Protein AF-A0AAN5IFR2-F1 (afdb_monomer_lite)

Radius of gyration: 20.08 Å; chains: 1; bounding box: 43×40×40 Å

InterPro domains:
  IPR001747 Vitellogenin, N-terminal [PF01347] (17-101)
  IPR015816 Vitellinogen, beta-sheet N-terminal [G3DSA:2.30.230.10] (1-101)
  IPR015819 Lipid transport protein, beta-sheet shell [SSF56968] (14-101)
  IPR050733 Vitellogenin/Apolipophorin [PTHR23345] (7-101)

Sequence (101 aa):
KEMEQPKDLKPFELFDELELNEDQLRQLRLPLRFRYENGLVSEIEFDREDAEWSKNIKRVYLNMLQVDLSRKNVVSEPHRLYTENDAAYSVPEMTLEGDCE

pLDDT: mean 74.73, std 20.73, range [37.47, 97.06]

Secondary structure (DSSP, 8-state):
---PPP-----GGGGSPPPPPHHHHHHHHS-EEEEEETTEEEEEEE-TT--HHHHHHHHHHHHHT---GGGTT----S-----TTS---------TT----

Organism: NCBI:txid1317129

Foldseek 3Di:
DDDDDPDPDDDPVVVDDDDDDPVRVVLLPFDWDWDADQQATHDIGGDPPHDPVSVVVVVVVNVVSRDNNVPVPDDDDPDDDDDPDPPDDDDFDDDPVDTDD

Structure (mmCIF, N/CA/C/O backbone):
data_AF-A0AAN5IFR2-F1
#
_entry.id   AF-A0AAN5IFR2-F1
#
loop_
_atom_site.group_PDB
_atom_site.id
_atom_site.type_symbol
_atom_site.label_atom_id
_atom_site.label_alt_id
_atom_site.label_comp_id
_atom_site.label_asym_id
_atom_site.label_entity_id
_atom_site.label_seq_id
_atom_site.pdbx_PDB_ins_code
_atom_site.Cartn_x
_atom_site.Cartn_y
_atom_site.Cartn_z
_atom_site.occupancy
_atom_site.B_iso_or_equiv
_atom_site.auth_seq_id
_atom_site.auth_comp_id
_atom_site.auth_asym_id
_atom_site.auth_atom_id
_atom_site.pdbx_PDB_model_num
ATOM 1 N N . LYS A 1 1 ? 28.005 30.466 6.281 1.00 45.16 1 LYS A N 1
ATOM 2 C CA . LYS A 1 1 ? 27.980 29.525 7.424 1.00 45.16 1 LYS A CA 1
ATOM 3 C C . LYS A 1 1 ? 26.521 29.142 7.594 1.00 45.16 1 LYS A C 1
ATOM 5 O O . LYS A 1 1 ? 25.787 29.883 8.234 1.00 45.16 1 LYS A O 1
ATOM 10 N N . GLU A 1 2 ? 26.075 28.133 6.853 1.00 50.97 2 GLU A N 1
ATOM 11 C CA . GLU A 1 2 ? 24.684 27.678 6.913 1.00 50.97 2 GLU A CA 1
ATOM 12 C C . GLU A 1 2 ? 24.435 27.092 8.301 1.00 50.97 2 GLU A C 1
ATOM 14 O O . GLU A 1 2 ? 25.263 26.355 8.837 1.00 50.97 2 GLU A O 1
ATOM 19 N N . MET A 1 3 ? 23.356 27.541 8.931 1.00 47.84 3 MET A N 1
ATOM 20 C CA . MET A 1 3 ? 22.935 27.053 10.234 1.00 47.84 3 MET A CA 1
ATOM 21 C C . MET A 1 3 ? 22.261 25.705 9.990 1.00 47.84 3 MET A C 1
ATOM 23 O O . MET A 1 3 ? 21.176 25.667 9.414 1.00 47.84 3 MET A O 1
ATOM 27 N N . GLU A 1 4 ? 22.928 24.611 10.364 1.00 62.44 4 GLU A N 1
ATOM 28 C CA . GLU A 1 4 ? 22.320 23.279 10.380 1.00 62.44 4 GLU A CA 1
ATOM 29 C C . GLU A 1 4 ? 21.021 23.359 11.187 1.00 62.44 4 GLU A C 1
ATOM 31 O O . GLU A 1 4 ? 21.032 23.729 12.365 1.00 62.44 4 GLU A O 1
ATOM 36 N N . GLN A 1 5 ? 19.893 23.082 10.529 1.00 67.88 5 GLN A N 1
ATOM 37 C CA . GLN A 1 5 ? 18.590 23.078 11.183 1.00 67.88 5 GLN A CA 1
ATOM 38 C C . GLN A 1 5 ? 18.631 22.108 12.375 1.00 67.88 5 GLN A C 1
ATOM 40 O O . GLN A 1 5 ? 19.211 21.022 12.255 1.00 67.88 5 GLN A O 1
ATOM 45 N N . PRO A 1 6 ? 18.051 22.476 13.531 1.00 69.38 6 PRO A N 1
ATOM 46 C CA . PRO A 1 6 ? 18.034 21.593 14.686 1.00 69.38 6 PRO A CA 1
ATOM 47 C C . PRO A 1 6 ? 17.347 20.283 14.296 1.00 69.38 6 PRO A C 1
ATOM 49 O O . PRO A 1 6 ? 16.219 20.286 13.808 1.00 69.38 6 PRO A O 1
ATOM 52 N N . LYS A 1 7 ? 18.053 19.161 14.482 1.00 71.44 7 LYS A N 1
ATOM 53 C CA . LYS A 1 7 ? 17.488 17.826 14.271 1.00 71.44 7 LYS A CA 1
ATOM 54 C C . LYS A 1 7 ? 16.286 17.691 15.198 1.00 71.44 7 LYS A C 1
ATOM 56 O O . LYS A 1 7 ? 16.453 17.737 16.414 1.00 71.44 7 LYS A O 1
ATOM 61 N N . ASP A 1 8 ? 15.101 17.563 14.615 1.00 77.12 8 ASP A N 1
ATOM 62 C CA . ASP A 1 8 ? 13.855 17.398 15.354 1.00 77.12 8 ASP A CA 1
ATOM 63 C C . ASP A 1 8 ? 13.891 16.028 16.052 1.00 77.12 8 ASP A C 1
ATOM 65 O O . ASP A 1 8 ? 13.684 14.982 15.431 1.00 77.12 8 ASP A O 1
ATOM 69 N N . LEU A 1 9 ? 14.291 16.026 17.327 1.00 79.88 9 LEU A N 1
ATOM 70 C CA . LEU A 1 9 ? 14.449 14.815 18.125 1.00 79.88 9 LEU A CA 1
ATOM 71 C C . LEU A 1 9 ? 13.059 14.261 18.432 1.00 79.88 9 LEU A C 1
ATOM 73 O O . LEU A 1 9 ? 12.338 14.782 19.283 1.00 79.88 9 LEU A O 1
ATOM 77 N N . LYS A 1 10 ? 12.680 13.203 17.716 1.00 82.50 10 LYS A N 1
ATOM 78 C CA . LYS A 1 10 ? 11.448 12.470 17.995 1.00 82.50 10 LYS A CA 1
ATOM 79 C C . LYS A 1 10 ? 11.571 11.703 19.321 1.00 82.50 10 LYS A C 1
ATOM 81 O O . LYS A 1 10 ? 12.677 11.282 19.670 1.00 82.50 10 LYS A O 1
ATOM 86 N N . PRO A 1 11 ? 10.459 11.515 20.052 1.00 85.25 11 PRO A N 1
ATOM 87 C CA . PRO A 1 11 ? 10.434 10.667 21.237 1.00 85.25 11 PRO A CA 1
ATOM 88 C C . PRO A 1 11 ? 10.969 9.262 20.947 1.00 85.25 11 PRO A C 1
ATOM 90 O O . PRO A 1 11 ? 10.748 8.728 19.860 1.00 85.25 11 PRO A O 1
ATOM 93 N N . PHE A 1 12 ? 11.657 8.663 21.921 1.00 79.50 12 PHE A N 1
ATOM 94 C CA . PHE A 1 12 ? 12.209 7.313 21.776 1.00 79.50 12 PHE A CA 1
ATOM 95 C C . PHE A 1 12 ? 11.121 6.253 21.559 1.00 79.50 12 PHE A C 1
ATOM 97 O O . PHE A 1 12 ? 11.373 5.2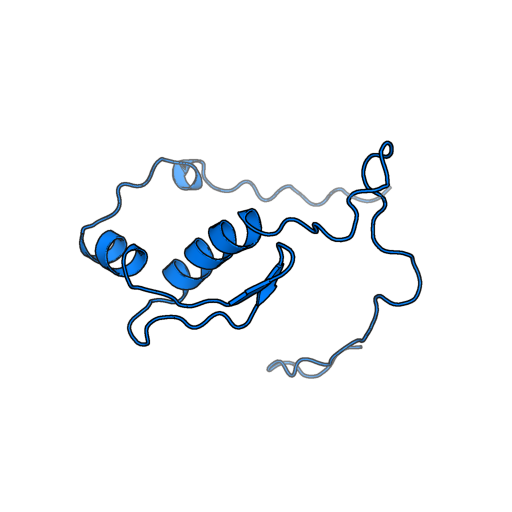94 20.838 1.00 79.50 12 PHE A O 1
ATOM 104 N N . GLU A 1 13 ? 9.907 6.467 22.081 1.00 79.12 13 GLU A N 1
ATOM 105 C CA . GLU A 1 13 ? 8.801 5.500 21.981 1.00 79.12 13 GLU A CA 1
ATOM 106 C C . GLU A 1 13 ? 8.356 5.230 20.531 1.00 79.12 13 GLU A C 1
ATOM 108 O O . GLU A 1 13 ? 7.742 4.210 20.239 1.00 79.12 13 GLU A O 1
ATOM 113 N N . LEU A 1 14 ? 8.688 6.121 19.588 1.00 74.62 14 LEU A N 1
ATOM 114 C CA . LEU A 1 14 ? 8.430 5.911 18.156 1.00 74.62 14 LEU A CA 1
ATOM 115 C C . LEU A 1 14 ? 9.243 4.762 17.546 1.00 74.62 14 LEU A C 1
ATOM 117 O O . LEU A 1 14 ? 8.918 4.318 16.445 1.00 74.62 14 LEU A O 1
ATOM 121 N N . PHE A 1 15 ? 10.300 4.318 18.224 1.00 79.44 15 PHE A N 1
ATOM 122 C CA . PHE A 1 15 ? 11.173 3.236 17.775 1.00 79.44 15 PHE A CA 1
ATOM 123 C C . PHE A 1 15 ? 10.941 1.930 18.537 1.00 79.44 15 PHE A C 1
ATOM 125 O O . PHE A 1 15 ? 11.632 0.948 18.263 1.00 79.44 15 PHE A O 1
ATOM 132 N N . ASP A 1 16 ? 9.994 1.915 19.475 1.00 84.19 16 ASP A N 1
ATOM 133 C CA . ASP A 1 16 ? 9.654 0.710 20.218 1.00 84.19 16 ASP A CA 1
ATOM 134 C C . ASP A 1 16 ? 8.951 -0.307 19.307 1.00 84.19 16 ASP A C 1
ATOM 136 O O . ASP A 1 16 ? 8.217 0.040 18.374 1.00 84.19 16 ASP A O 1
ATOM 140 N N . GLU A 1 17 ? 9.181 -1.592 19.578 1.00 80.56 17 GLU A N 1
ATOM 141 C CA . GLU A 1 17 ? 8.486 -2.671 18.883 1.00 80.56 17 GLU A CA 1
ATOM 142 C C . GLU A 1 17 ? 6.993 -2.625 19.223 1.00 80.56 17 GLU A C 1
ATOM 144 O O . GLU A 1 17 ? 6.594 -2.707 20.386 1.00 80.56 17 GLU A O 1
ATOM 149 N N . LEU A 1 18 ? 6.158 -2.492 18.192 1.00 82.75 18 LEU A N 1
ATOM 150 C CA . LEU A 1 18 ? 4.712 -2.435 18.349 1.00 82.75 18 LEU A CA 1
ATOM 151 C C . LEU A 1 18 ? 4.102 -3.818 18.105 1.00 82.75 18 LEU A C 1
ATOM 153 O O . LEU A 1 18 ? 4.253 -4.389 17.022 1.00 82.75 18 LEU A O 1
ATOM 157 N N . GLU A 1 19 ? 3.365 -4.341 19.084 1.00 87.31 19 GLU A N 1
ATOM 158 C CA . GLU A 1 19 ? 2.550 -5.537 18.874 1.00 87.31 19 GLU A CA 1
ATOM 159 C C . GLU A 1 19 ? 1.310 -5.188 18.043 1.00 87.31 19 GLU A C 1
ATOM 161 O O . GLU A 1 19 ? 0.524 -4.304 18.392 1.00 87.31 19 GLU A O 1
ATOM 166 N N . LEU A 1 20 ? 1.132 -5.888 16.921 1.00 88.75 20 LEU A N 1
ATOM 167 C CA . LEU A 1 20 ? -0.027 -5.702 16.053 1.00 88.75 20 LEU A CA 1
ATOM 168 C C . LEU A 1 20 ? -1.246 -6.421 16.627 1.00 88.75 20 LEU A C 1
ATOM 170 O O . LEU A 1 20 ? -1.185 -7.606 16.958 1.00 88.75 20 LEU A O 1
ATOM 174 N N . ASN A 1 21 ? -2.382 -5.730 16.661 1.00 93.00 21 ASN A N 1
ATOM 175 C CA . ASN A 1 21 ? -3.654 -6.356 17.003 1.00 93.00 21 ASN A CA 1
ATOM 176 C C . ASN A 1 21 ? -4.191 -7.229 15.845 1.00 93.00 21 ASN A C 1
ATOM 178 O O . ASN A 1 21 ? -3.699 -7.187 14.712 1.00 93.00 21 ASN A O 1
ATOM 182 N N . GLU A 1 22 ? -5.217 -8.041 16.121 1.00 94.88 22 GLU A N 1
ATOM 183 C CA . GLU A 1 22 ? -5.767 -8.975 15.125 1.00 94.88 22 GLU A CA 1
ATOM 184 C C . GLU A 1 22 ? -6.338 -8.269 13.886 1.00 94.88 22 GLU A C 1
ATOM 186 O O . GLU A 1 22 ? -6.165 -8.756 12.767 1.00 94.88 22 GLU A O 1
ATOM 191 N N . ASP A 1 23 ? -6.957 -7.099 14.057 1.00 93.19 23 ASP A N 1
ATOM 192 C CA . ASP A 1 23 ? -7.514 -6.319 12.949 1.00 93.19 23 ASP A CA 1
ATOM 193 C C . ASP A 1 23 ? -6.416 -5.752 12.037 1.00 93.19 23 ASP A C 1
ATOM 195 O O . ASP A 1 23 ? -6.522 -5.818 10.811 1.00 93.19 23 ASP A O 1
ATOM 199 N N . GLN A 1 24 ? -5.319 -5.254 12.612 1.00 93.69 24 GLN A N 1
ATOM 200 C CA . GLN A 1 24 ? -4.139 -4.794 11.877 1.00 93.69 24 GLN A CA 1
ATOM 201 C C . GLN A 1 24 ? -3.487 -5.945 11.108 1.00 93.69 24 GLN A C 1
ATOM 203 O O . GLN A 1 24 ? -3.142 -5.797 9.934 1.00 93.69 24 GLN A O 1
ATOM 208 N N . LEU A 1 25 ? -3.370 -7.118 11.735 1.00 94.69 25 LEU A N 1
ATOM 209 C CA . LEU A 1 25 ? -2.884 -8.324 11.067 1.00 94.69 25 LEU A CA 1
ATOM 210 C C . LEU A 1 25 ? -3.805 -8.746 9.921 1.00 94.69 25 LEU A C 1
ATOM 212 O O . LEU A 1 25 ? -3.322 -9.131 8.855 1.00 94.69 25 LEU A O 1
ATOM 216 N N . ARG A 1 26 ? -5.126 -8.658 10.105 1.00 95.56 26 ARG A N 1
ATOM 217 C CA . ARG A 1 26 ? -6.103 -8.949 9.053 1.00 95.56 26 ARG A CA 1
ATOM 218 C C . ARG A 1 26 ? -5.929 -8.012 7.857 1.00 95.56 26 ARG A C 1
ATOM 220 O O . ARG A 1 26 ? -5.912 -8.500 6.731 1.00 95.56 26 ARG A O 1
ATOM 227 N N . GLN A 1 27 ? -5.742 -6.714 8.093 1.00 95.06 27 GLN A N 1
ATOM 228 C CA . GLN A 1 27 ? -5.496 -5.714 7.045 1.00 95.06 27 GLN A CA 1
ATOM 229 C C . GLN A 1 27 ? -4.236 -6.038 6.229 1.00 95.06 27 GLN A C 1
ATOM 231 O O . GLN A 1 27 ? -4.283 -6.137 4.999 1.00 95.06 27 GLN A O 1
ATOM 236 N N . LEU A 1 28 ? -3.124 -6.342 6.906 1.00 94.94 28 LEU A N 1
ATOM 237 C CA . LEU A 1 28 ? -1.874 -6.727 6.242 1.00 94.94 28 LEU A CA 1
ATOM 238 C C . LEU A 1 28 ? -1.985 -8.037 5.448 1.00 94.94 28 LEU A C 1
ATOM 240 O O . LEU A 1 28 ? -1.267 -8.218 4.466 1.00 94.94 28 LEU A O 1
ATOM 244 N N . ARG A 1 29 ? -2.900 -8.934 5.834 1.00 95.44 29 ARG A N 1
ATOM 245 C CA . ARG A 1 29 ? -3.170 -10.203 5.139 1.00 95.44 29 ARG A CA 1
ATOM 246 C C . ARG A 1 29 ? -4.117 -10.076 3.948 1.00 95.44 29 ARG A C 1
ATOM 248 O O . ARG A 1 29 ? -4.247 -11.047 3.204 1.00 95.44 29 ARG A O 1
ATOM 255 N N . LEU A 1 30 ? -4.780 -8.931 3.762 1.00 97.06 30 LEU A N 1
ATOM 256 C CA . LEU A 1 30 ? -5.659 -8.734 2.609 1.00 97.06 30 LEU A CA 1
ATOM 257 C C . LEU A 1 30 ? -4.877 -8.909 1.301 1.00 97.06 30 LEU A C 1
ATOM 259 O O . LEU A 1 30 ? -3.743 -8.417 1.198 1.00 97.06 30 LEU A O 1
ATOM 263 N N . PRO A 1 31 ? -5.467 -9.596 0.310 1.00 96.44 31 PRO A N 1
ATOM 264 C CA . PRO A 1 31 ? -4.790 -9.889 -0.936 1.00 96.44 31 PRO A CA 1
ATOM 265 C C . PRO A 1 31 ? -4.535 -8.612 -1.737 1.00 96.44 31 PRO A C 1
ATOM 267 O O . PRO A 1 31 ? -5.230 -7.604 -1.618 1.00 96.44 31 PRO A O 1
ATOM 270 N N . LEU A 1 32 ? -3.528 -8.684 -2.595 1.00 96.06 32 LEU A N 1
ATOM 271 C CA . LEU A 1 32 ? -3.224 -7.663 -3.585 1.00 96.06 32 LEU A CA 1
ATOM 272 C C . LEU A 1 32 ? -2.788 -8.353 -4.875 1.00 96.06 32 LEU A C 1
ATOM 274 O O . LEU A 1 32 ? -2.320 -9.496 -4.854 1.00 96.06 32 LEU A O 1
ATOM 278 N N . ARG A 1 33 ? -2.919 -7.653 -5.997 1.00 96.88 33 ARG A N 1
ATOM 279 C CA . ARG A 1 33 ? -2.482 -8.114 -7.314 1.00 96.88 33 ARG A CA 1
ATOM 280 C C . ARG A 1 33 ? -1.517 -7.095 -7.897 1.00 96.88 33 ARG A C 1
ATOM 282 O O . ARG A 1 33 ? -1.719 -5.900 -7.751 1.00 96.88 33 ARG A O 1
ATOM 289 N N . PHE A 1 34 ? -0.463 -7.563 -8.545 1.00 96.12 34 PHE A N 1
ATOM 290 C CA . PHE A 1 34 ? 0.462 -6.707 -9.278 1.00 96.12 34 PHE A CA 1
ATOM 291 C C . PHE A 1 34 ? 1.038 -7.474 -10.459 1.00 96.12 34 PHE A C 1
ATOM 293 O O . PHE A 1 34 ? 1.102 -8.707 -10.443 1.00 96.12 34 PHE A O 1
ATOM 300 N N . ARG A 1 35 ? 1.470 -6.741 -11.479 1.00 94.19 35 ARG A N 1
ATOM 301 C CA . ARG A 1 35 ? 2.205 -7.294 -12.611 1.00 94.19 35 ARG A CA 1
ATOM 302 C C . ARG A 1 35 ? 3.700 -7.225 -12.324 1.00 94.19 35 ARG A C 1
ATOM 304 O O . ARG A 1 35 ? 4.210 -6.172 -11.944 1.00 94.19 35 ARG A O 1
ATOM 311 N N . TYR A 1 36 ? 4.396 -8.342 -12.517 1.00 93.88 36 TYR A N 1
ATOM 312 C CA . TYR A 1 36 ? 5.844 -8.436 -12.338 1.00 93.88 36 TYR A CA 1
ATOM 313 C C . TYR A 1 36 ? 6.510 -8.892 -13.632 1.00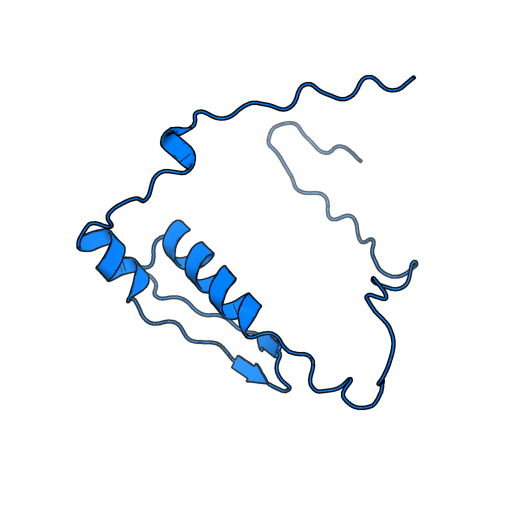 93.88 36 TYR A C 1
ATOM 315 O O . TYR A 1 36 ? 6.409 -10.057 -14.014 1.00 93.88 36 TYR A O 1
ATOM 323 N N . GLU A 1 37 ? 7.178 -7.968 -14.314 1.00 89.88 37 GLU A N 1
ATOM 324 C CA . GLU A 1 37 ? 7.768 -8.193 -15.634 1.00 89.88 37 GLU A CA 1
ATOM 325 C C . GLU A 1 37 ? 9.179 -7.615 -15.678 1.00 89.88 37 GLU A C 1
ATOM 327 O O . GLU A 1 37 ? 9.415 -6.496 -15.235 1.00 89.88 37 GLU A O 1
ATOM 332 N N . ASN A 1 38 ? 10.141 -8.390 -16.192 1.00 87.06 38 ASN A N 1
ATOM 333 C CA . ASN A 1 38 ? 11.562 -8.008 -16.259 1.00 87.06 38 ASN A CA 1
ATOM 334 C C . ASN A 1 38 ? 12.160 -7.542 -14.918 1.00 87.06 38 ASN A C 1
ATOM 336 O O . ASN A 1 38 ? 13.117 -6.772 -14.881 1.00 87.06 38 ASN A O 1
ATOM 340 N N . GLY A 1 39 ? 11.595 -8.047 -13.820 1.00 85.81 39 GLY A N 1
ATOM 341 C CA . GLY A 1 39 ? 11.985 -7.704 -12.460 1.00 85.81 39 GLY A CA 1
ATOM 342 C C . GLY A 1 39 ? 11.434 -6.363 -11.952 1.00 85.81 39 GLY A C 1
ATOM 343 O O . GLY A 1 39 ? 11.778 -5.932 -10.856 1.00 85.81 39 GLY A O 1
ATOM 344 N N . LEU A 1 40 ? 10.535 -5.722 -12.702 1.00 89.44 40 LEU A N 1
ATOM 345 C CA . LEU A 1 40 ? 9.841 -4.502 -12.303 1.00 89.44 40 LEU A CA 1
ATOM 346 C C . LEU A 1 40 ? 8.402 -4.804 -11.878 1.00 89.44 40 LEU A C 1
ATOM 348 O O . LEU A 1 40 ? 7.698 -5.600 -12.502 1.00 89.44 40 LEU A O 1
ATOM 352 N N . VAL A 1 41 ? 7.957 -4.132 -10.816 1.00 90.31 41 VAL A N 1
ATOM 353 C CA . VAL A 1 41 ? 6.570 -4.170 -10.337 1.00 90.31 41 VAL A CA 1
ATOM 354 C C . VAL A 1 41 ? 5.770 -3.060 -11.020 1.00 90.31 41 VAL A C 1
ATOM 356 O O . VAL A 1 41 ? 6.200 -1.911 -11.048 1.00 90.31 41 VAL A O 1
ATOM 359 N N . SER A 1 42 ? 4.589 -3.385 -11.544 1.00 89.94 42 SER A N 1
ATOM 360 C CA . SER A 1 42 ? 3.643 -2.432 -12.140 1.00 89.94 42 SER A CA 1
ATOM 361 C C . SER A 1 42 ? 2.189 -2.833 -11.855 1.00 89.94 42 SER A C 1
ATOM 363 O O . SER A 1 42 ? 1.938 -3.939 -11.382 1.00 89.94 42 SER A O 1
ATOM 365 N N . GLU A 1 43 ? 1.237 -1.931 -12.125 1.00 92.69 43 GLU A N 1
ATOM 366 C CA . GLU A 1 43 ? -0.216 -2.200 -12.054 1.00 92.69 43 GLU A CA 1
ATOM 367 C C . GLU A 1 43 ? -0.661 -2.833 -10.721 1.00 92.69 43 GLU A C 1
ATOM 369 O O . GLU A 1 43 ? -1.253 -3.909 -10.683 1.00 92.69 43 GLU A O 1
ATOM 374 N N . ILE A 1 44 ? -0.328 -2.175 -9.605 1.00 93.88 44 ILE A N 1
ATOM 375 C CA . ILE A 1 44 ? -0.673 -2.667 -8.268 1.00 93.88 44 ILE A CA 1
ATOM 376 C C . ILE A 1 44 ? -2.145 -2.360 -7.963 1.00 93.88 44 ILE A C 1
ATOM 378 O O . ILE A 1 44 ? -2.556 -1.201 -7.916 1.00 93.88 44 ILE A O 1
ATOM 382 N N . GLU A 1 45 ? -2.914 -3.404 -7.682 1.00 96.44 45 GLU A N 1
ATOM 383 C CA . GLU A 1 45 ? -4.302 -3.364 -7.241 1.00 96.44 45 GLU A CA 1
ATOM 384 C C . GLU A 1 45 ? -4.403 -3.916 -5.816 1.00 96.44 45 GLU A C 1
ATOM 386 O O . GLU A 1 45 ? -3.962 -5.030 -5.525 1.00 96.44 45 GLU A O 1
ATOM 391 N N . PHE A 1 46 ? -5.005 -3.137 -4.924 1.00 95.81 46 PHE A N 1
ATOM 392 C CA . PHE A 1 46 ? -5.244 -3.525 -3.535 1.00 95.81 46 PHE A CA 1
ATOM 393 C C . PHE A 1 46 ? -6.695 -3.955 -3.339 1.00 95.81 46 PHE A C 1
ATOM 395 O O . PHE A 1 46 ? -7.577 -3.561 -4.108 1.00 95.81 46 PHE A O 1
ATOM 402 N N . ASP A 1 47 ? -6.949 -4.711 -2.272 1.00 96.38 47 ASP A N 1
ATOM 403 C CA . ASP A 1 47 ? -8.314 -4.944 -1.815 1.00 96.38 47 ASP A CA 1
ATOM 404 C C . ASP A 1 47 ? -9.018 -3.606 -1.501 1.00 96.38 47 ASP A C 1
ATOM 406 O O . ASP A 1 47 ? -8.397 -2.633 -1.056 1.00 96.38 47 ASP A O 1
ATOM 410 N N . ARG A 1 48 ? -10.328 -3.540 -1.757 1.00 94.19 48 ARG A N 1
ATOM 411 C CA . ARG A 1 48 ? -11.137 -2.335 -1.522 1.00 94.19 48 ARG A CA 1
ATOM 412 C C . ARG A 1 48 ? -11.258 -2.011 -0.037 1.00 94.19 48 ARG A C 1
ATOM 414 O O . ARG A 1 48 ? -11.413 -0.844 0.307 1.00 94.19 48 ARG A O 1
ATOM 421 N N . GLU A 1 49 ? -11.194 -3.031 0.813 1.00 94.62 49 GLU A N 1
ATOM 422 C CA . GLU A 1 49 ? -11.284 -2.905 2.270 1.00 94.62 49 GLU A CA 1
ATOM 423 C C . GLU A 1 49 ? -9.924 -2.627 2.931 1.00 94.62 49 GLU A C 1
ATOM 425 O O . GLU A 1 49 ? -9.851 -2.502 4.156 1.00 94.62 49 GLU A O 1
ATOM 430 N N . ASP A 1 50 ? -8.849 -2.538 2.140 1.00 94.19 50 ASP A N 1
ATOM 431 C CA . ASP A 1 50 ? -7.494 -2.338 2.646 1.00 94.19 50 ASP A CA 1
ATOM 432 C C . ASP A 1 50 ? -7.281 -0.887 3.095 1.00 94.19 50 ASP A C 1
ATOM 434 O O . ASP A 1 50 ? -7.536 0.075 2.359 1.00 94.19 50 ASP A O 1
ATOM 438 N N . ALA A 1 51 ? -6.789 -0.725 4.317 1.00 94.62 51 ALA A N 1
ATOM 439 C CA . ALA A 1 51 ? -6.474 0.570 4.888 1.00 94.62 51 ALA A CA 1
ATOM 440 C C . ALA A 1 51 ? -5.208 1.165 4.248 1.00 94.62 51 ALA A C 1
ATOM 442 O O . ALA A 1 51 ? -4.243 0.460 3.957 1.00 94.62 51 ALA A O 1
ATOM 443 N N . GLU A 1 52 ? -5.160 2.490 4.085 1.00 95.12 52 GLU A N 1
ATOM 444 C CA . GLU A 1 52 ? -4.042 3.167 3.403 1.00 95.12 52 GLU A CA 1
ATOM 445 C C . GLU A 1 52 ? -2.670 2.900 4.041 1.00 95.12 52 GLU A C 1
ATOM 447 O O . GLU A 1 52 ? -1.676 2.721 3.336 1.00 95.12 52 GLU A O 1
ATOM 452 N N . TRP A 1 53 ? -2.598 2.798 5.371 1.00 93.31 53 TRP A N 1
ATOM 453 C CA . TRP A 1 53 ? -1.348 2.466 6.061 1.00 93.31 53 TRP A CA 1
ATOM 454 C C . TRP A 1 53 ? -0.848 1.056 5.697 1.00 93.31 53 TRP A C 1
ATOM 456 O O . TRP A 1 53 ? 0.346 0.863 5.477 1.00 93.31 53 TRP A O 1
ATOM 466 N N . SER A 1 54 ? -1.763 0.091 5.559 1.00 95.25 54 SER A N 1
ATOM 467 C CA . SER A 1 54 ? -1.456 -1.287 5.167 1.00 95.25 54 SER A CA 1
ATOM 468 C C . SER A 1 54 ? -1.022 -1.341 3.700 1.00 95.25 54 SER A C 1
ATOM 470 O O . SER A 1 54 ? 0.014 -1.938 3.391 1.00 95.25 54 SER A O 1
ATOM 472 N N . LYS A 1 55 ? -1.710 -0.614 2.805 1.00 96.38 55 LYS A N 1
ATOM 473 C CA . LYS A 1 55 ? -1.285 -0.447 1.401 1.00 96.38 55 LYS A CA 1
ATOM 474 C C . LYS A 1 55 ? 0.133 0.109 1.297 1.00 96.38 55 LYS A C 1
ATOM 476 O O . LYS A 1 55 ? 0.931 -0.395 0.510 1.00 96.38 55 LYS A O 1
ATOM 481 N N . ASN A 1 56 ? 0.476 1.116 2.100 1.00 94.62 56 ASN A N 1
ATOM 482 C CA . ASN A 1 56 ? 1.816 1.707 2.108 1.00 94.62 56 ASN A CA 1
ATOM 483 C C . ASN A 1 56 ? 2.889 0.720 2.572 1.00 94.62 56 ASN A C 1
ATOM 485 O O . ASN A 1 56 ? 3.922 0.604 1.916 1.00 94.62 56 ASN A O 1
ATOM 489 N N . ILE A 1 57 ? 2.630 -0.049 3.631 1.00 94.06 57 ILE A N 1
ATOM 490 C CA . ILE A 1 57 ? 3.547 -1.111 4.067 1.00 94.06 57 ILE A CA 1
ATOM 491 C C . ILE A 1 57 ? 3.730 -2.147 2.952 1.00 94.06 57 ILE A C 1
ATOM 493 O O . ILE A 1 57 ? 4.857 -2.491 2.600 1.00 94.06 57 ILE A O 1
ATOM 497 N N . LYS A 1 58 ? 2.638 -2.595 2.325 1.00 96.06 58 LYS A N 1
ATOM 498 C CA . LYS A 1 58 ? 2.686 -3.528 1.190 1.00 96.06 58 LYS A CA 1
ATOM 499 C C . LYS A 1 58 ? 3.510 -2.965 0.025 1.00 96.06 58 LYS A C 1
ATOM 501 O O . LYS A 1 58 ? 4.314 -3.697 -0.546 1.00 96.06 58 LYS A O 1
ATOM 506 N N . ARG A 1 59 ? 3.398 -1.666 -0.285 1.00 93.81 59 ARG A N 1
ATOM 507 C CA . ARG A 1 59 ? 4.236 -0.994 -1.302 1.00 93.81 59 ARG A CA 1
ATOM 508 C C . ARG A 1 59 ? 5.722 -1.048 -0.965 1.00 93.81 59 ARG A C 1
ATOM 510 O O . ARG A 1 59 ? 6.513 -1.273 -1.872 1.00 93.81 59 ARG A O 1
ATOM 517 N N . VAL A 1 60 ? 6.107 -0.884 0.302 1.00 93.88 60 VAL A N 1
ATOM 518 C CA . VAL A 1 60 ? 7.517 -1.000 0.717 1.00 93.88 60 VAL A CA 1
ATOM 519 C C . VAL A 1 60 ? 8.067 -2.378 0.349 1.00 93.88 60 VAL A C 1
ATOM 521 O O . VAL A 1 60 ? 9.113 -2.465 -0.291 1.00 93.88 60 VAL A O 1
ATOM 524 N N . TYR A 1 61 ? 7.333 -3.448 0.661 1.00 92.50 61 TYR A N 1
ATOM 525 C CA . TYR A 1 61 ? 7.744 -4.805 0.293 1.00 92.50 61 TYR A CA 1
ATOM 526 C C . TYR A 1 61 ? 7.742 -5.039 -1.221 1.00 92.50 61 TYR A C 1
ATOM 528 O O . TYR A 1 61 ? 8.674 -5.645 -1.741 1.00 92.50 61 TYR A O 1
ATOM 536 N N . LEU A 1 62 ? 6.749 -4.526 -1.952 1.00 93.44 62 LEU A N 1
ATOM 537 C CA . LEU A 1 62 ? 6.732 -4.609 -3.416 1.00 93.44 62 LEU A CA 1
ATOM 538 C C . LEU A 1 62 ? 7.917 -3.865 -4.048 1.00 93.44 62 LEU A C 1
ATOM 540 O O . LEU A 1 62 ? 8.507 -4.352 -5.008 1.00 93.44 62 LEU A O 1
ATOM 544 N N . ASN A 1 63 ? 8.320 -2.729 -3.483 1.00 89.31 63 ASN A N 1
ATOM 545 C CA . ASN A 1 63 ? 9.502 -1.997 -3.926 1.00 89.31 63 ASN A CA 1
ATOM 546 C C . ASN A 1 63 ? 10.791 -2.791 -3.689 1.00 89.31 63 ASN A C 1
ATOM 548 O O . ASN A 1 63 ? 11.680 -2.753 -4.532 1.00 89.31 63 ASN A O 1
ATOM 552 N N . MET A 1 64 ? 10.881 -3.568 -2.604 1.00 91.19 64 MET A N 1
ATOM 553 C CA . MET A 1 64 ? 12.024 -4.462 -2.367 1.00 91.19 64 MET A CA 1
ATOM 554 C C . MET A 1 64 ? 12.141 -5.582 -3.413 1.00 91.19 64 MET A C 1
ATOM 556 O O . MET A 1 64 ? 13.228 -6.120 -3.604 1.00 91.19 64 MET A O 1
ATOM 560 N N . LEU A 1 65 ? 11.050 -5.931 -4.105 1.00 88.31 65 LEU A N 1
ATOM 561 C CA . LEU A 1 65 ? 11.071 -6.908 -5.201 1.00 88.31 65 LEU A CA 1
ATOM 562 C C . LEU A 1 65 ? 11.567 -6.317 -6.527 1.00 88.31 65 LEU A C 1
ATOM 564 O O . LEU A 1 65 ? 11.797 -7.074 -7.475 1.00 88.31 65 LEU A O 1
ATOM 568 N N . GLN A 1 66 ? 11.708 -4.991 -6.628 1.00 84.94 66 GLN A N 1
ATOM 569 C CA . GLN A 1 66 ? 12.171 -4.354 -7.855 1.00 84.94 66 GLN A CA 1
ATOM 570 C C . GLN A 1 66 ? 13.656 -4.646 -8.083 1.00 84.94 66 GLN A C 1
ATOM 572 O O . GLN A 1 66 ? 14.527 -4.223 -7.326 1.00 84.94 66 GLN A O 1
ATOM 577 N N . VAL A 1 67 ? 13.941 -5.357 -9.169 1.00 83.81 67 VAL A N 1
ATOM 578 C CA . VAL A 1 67 ? 15.283 -5.693 -9.636 1.00 83.81 67 VAL A CA 1
ATOM 579 C C . VAL A 1 67 ? 15.305 -5.483 -11.144 1.00 83.81 67 VAL A C 1
ATOM 581 O O . VAL A 1 67 ? 14.660 -6.219 -11.877 1.00 83.81 67 VAL A O 1
ATOM 584 N N . ASP A 1 68 ? 16.054 -4.503 -11.644 1.00 74.31 68 ASP A N 1
ATOM 585 C CA . ASP A 1 68 ? 16.153 -4.283 -13.090 1.00 74.31 68 ASP A CA 1
ATOM 586 C C . ASP A 1 68 ? 17.037 -5.363 -13.744 1.00 74.31 68 ASP A C 1
ATOM 588 O O . ASP A 1 68 ? 18.269 -5.277 -13.767 1.00 74.31 68 ASP A O 1
ATOM 592 N N . LEU A 1 69 ? 16.399 -6.409 -14.276 1.00 68.62 69 LEU A N 1
ATOM 593 C CA . LEU A 1 69 ? 17.087 -7.534 -14.915 1.00 68.62 69 LEU A CA 1
ATOM 594 C C . LEU A 1 69 ? 17.590 -7.207 -16.327 1.00 68.62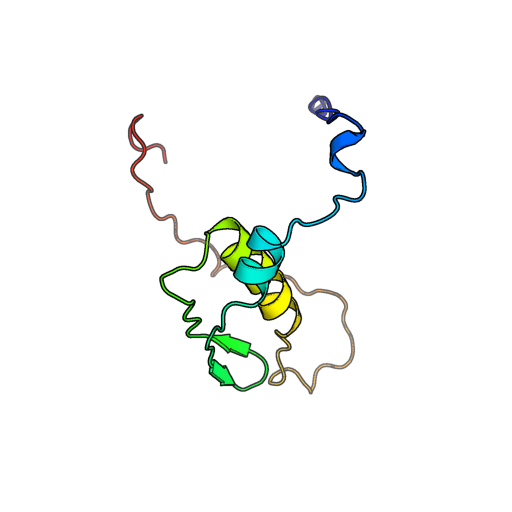 69 LEU A C 1
ATOM 596 O O . LEU A 1 69 ? 18.380 -7.978 -16.878 1.00 68.62 69 LEU A O 1
ATOM 600 N N . SER A 1 70 ? 17.185 -6.074 -16.909 1.00 65.12 70 SER A N 1
ATOM 601 C CA . SER A 1 70 ? 17.635 -5.647 -18.239 1.00 65.12 70 SER A CA 1
ATOM 602 C C . SER A 1 70 ? 19.090 -5.153 -18.239 1.00 65.12 70 SER A C 1
ATOM 604 O O . SER A 1 70 ? 19.767 -5.193 -19.266 1.00 65.12 70 SER A O 1
ATOM 606 N N . ARG A 1 71 ? 19.619 -4.775 -17.067 1.00 58.88 71 ARG A N 1
ATOM 607 C CA . ARG A 1 71 ? 20.974 -4.218 -16.888 1.00 58.88 71 ARG A CA 1
ATOM 608 C C . ARG A 1 71 ? 22.072 -5.255 -16.630 1.00 58.88 71 ARG A C 1
ATOM 610 O O . ARG A 1 71 ? 23.189 -4.886 -16.273 1.00 58.88 71 ARG A O 1
ATOM 617 N N . LYS A 1 72 ? 21.801 -6.551 -16.827 1.00 51.47 72 LYS A N 1
ATOM 618 C CA . LYS A 1 72 ? 22.662 -7.683 -16.413 1.00 51.47 72 LYS A CA 1
ATOM 619 C C . LYS A 1 72 ? 24.084 -7.739 -17.017 1.00 51.47 72 LYS A C 1
ATOM 621 O O . LYS A 1 72 ? 24.830 -8.649 -16.677 1.00 51.47 72 LYS A O 1
ATOM 626 N N . ASN A 1 73 ? 24.480 -6.783 -17.861 1.00 44.44 73 ASN A N 1
ATOM 627 C CA . ASN A 1 73 ? 25.790 -6.733 -18.524 1.00 44.44 73 ASN A CA 1
ATOM 628 C C . ASN A 1 73 ? 26.707 -5.579 -18.083 1.00 44.44 73 ASN A C 1
ATOM 630 O O . ASN A 1 73 ? 27.674 -5.292 -18.783 1.00 44.44 73 ASN A O 1
ATOM 634 N N . VAL A 1 74 ? 26.472 -4.930 -16.940 1.00 45.16 74 VAL A N 1
ATOM 635 C CA . VAL A 1 74 ? 27.451 -3.970 -16.398 1.00 45.16 74 VAL A CA 1
ATOM 636 C C . VAL A 1 74 ? 27.905 -4.433 -15.021 1.00 45.16 74 VAL A C 1
ATOM 638 O O . VAL A 1 74 ? 27.429 -3.987 -13.981 1.00 45.16 74 VAL A O 1
ATOM 641 N N . VAL A 1 75 ? 28.831 -5.392 -15.023 1.00 47.66 75 VAL A N 1
ATOM 642 C CA . VAL A 1 75 ? 29.726 -5.581 -13.880 1.00 47.66 75 VAL A CA 1
ATOM 643 C C . VAL A 1 75 ? 30.510 -4.274 -13.712 1.00 47.66 75 VAL A C 1
ATOM 645 O O . VAL A 1 75 ? 30.966 -3.708 -14.700 1.00 47.66 75 VAL A O 1
ATOM 648 N N . SER A 1 76 ? 30.639 -3.840 -12.456 1.00 44.41 76 SER A N 1
ATOM 649 C CA . SER A 1 76 ? 31.354 -2.659 -11.943 1.00 44.41 76 SER A CA 1
ATOM 650 C C . SER A 1 76 ? 30.730 -1.285 -12.217 1.00 44.41 76 SER A C 1
ATOM 652 O O . SER A 1 76 ? 31.002 -0.678 -13.241 1.00 44.41 76 SER A O 1
ATOM 654 N N . GLU A 1 77 ? 29.958 -0.770 -11.251 1.00 38.38 77 GLU A N 1
ATOM 655 C CA . GLU A 1 77 ? 30.147 0.557 -10.627 1.00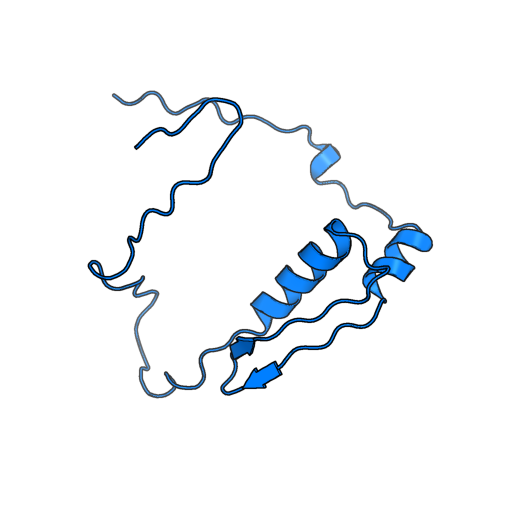 38.38 77 GLU A CA 1
ATOM 656 C C . GLU A 1 77 ? 29.074 0.786 -9.535 1.00 38.38 77 GLU A C 1
ATOM 658 O O . GLU A 1 77 ? 27.905 0.443 -9.739 1.00 38.38 77 GLU A O 1
ATOM 663 N N . PRO A 1 78 ? 29.422 1.336 -8.355 1.00 46.03 78 PRO A N 1
ATOM 664 C CA . PRO A 1 78 ? 28.427 1.702 -7.360 1.00 46.03 78 PRO A CA 1
ATOM 665 C C . PRO A 1 78 ? 27.693 2.959 -7.837 1.00 46.03 78 PRO A C 1
ATOM 667 O O . PRO A 1 78 ? 28.314 3.982 -8.095 1.00 46.03 78 PRO A O 1
ATOM 670 N N . HIS A 1 79 ? 26.365 2.873 -7.930 1.00 46.12 79 HIS A N 1
ATOM 671 C CA . HIS A 1 79 ? 25.453 4.022 -7.942 1.00 46.12 79 HIS A CA 1
ATOM 672 C C . HIS A 1 79 ? 25.801 5.126 -8.956 1.00 46.12 79 HIS A C 1
ATOM 674 O O . HIS A 1 79 ? 26.225 6.220 -8.589 1.00 46.12 79 HIS A O 1
ATOM 680 N N . ARG A 1 80 ? 25.490 4.902 -10.236 1.00 37.47 80 ARG A N 1
ATOM 681 C CA . ARG A 1 80 ? 25.153 6.030 -11.111 1.00 37.47 80 ARG A CA 1
ATOM 682 C C . ARG A 1 80 ? 23.670 6.327 -10.968 1.00 37.47 80 ARG A C 1
ATOM 684 O O . ARG A 1 80 ? 22.821 5.691 -11.591 1.00 37.47 80 ARG A O 1
ATOM 691 N N . LEU A 1 81 ? 23.410 7.268 -10.062 1.00 44.84 81 LEU A N 1
ATOM 692 C CA . LEU A 1 81 ? 22.233 8.119 -10.063 1.00 44.84 81 LEU A CA 1
ATOM 693 C C . LEU A 1 81 ? 21.915 8.569 -11.493 1.00 44.84 81 LEU A C 1
ATOM 695 O O . LEU A 1 81 ? 22.813 8.853 -12.284 1.00 44.84 81 LEU A O 1
ATOM 699 N N . TYR A 1 82 ? 20.616 8.577 -11.771 1.00 43.56 82 TYR A N 1
ATOM 700 C CA . TYR A 1 82 ? 19.918 9.278 -12.839 1.00 43.56 82 TYR A CA 1
ATOM 701 C C . TYR A 1 82 ? 20.774 10.331 -13.549 1.00 43.56 82 TYR A C 1
ATOM 703 O O . TYR A 1 82 ? 21.251 11.283 -12.936 1.00 43.56 82 TYR A O 1
ATOM 711 N N . THR A 1 83 ? 20.954 10.140 -14.853 1.00 39.84 83 THR A N 1
ATOM 712 C CA . THR A 1 83 ? 21.549 11.126 -15.750 1.00 39.84 83 THR A CA 1
ATOM 713 C C . THR A 1 83 ? 20.808 12.451 -15.621 1.00 39.84 83 THR A C 1
ATOM 715 O O . THR A 1 83 ? 19.620 12.550 -15.930 1.00 39.84 83 THR A O 1
ATOM 718 N N . GLU A 1 84 ? 21.548 13.450 -15.150 1.00 46.94 84 GLU A N 1
ATOM 719 C CA . GLU A 1 84 ? 21.246 14.872 -15.228 1.00 46.94 84 GLU A CA 1
ATOM 720 C C . GLU A 1 84 ? 20.801 15.200 -16.662 1.00 46.94 84 GLU A C 1
ATOM 722 O O . GLU A 1 84 ? 21.617 15.106 -17.578 1.00 46.94 84 GLU A O 1
ATOM 727 N N . ASN A 1 85 ? 19.501 15.465 -16.855 1.00 43.53 85 ASN A N 1
ATOM 728 C CA . ASN A 1 85 ? 18.876 16.330 -17.881 1.00 43.53 85 ASN A CA 1
ATOM 729 C C . ASN A 1 85 ? 17.446 15.918 -18.297 1.00 43.53 85 ASN A C 1
ATOM 731 O O . ASN A 1 85 ? 16.782 16.732 -18.925 1.00 43.53 85 ASN A O 1
ATOM 735 N N . ASP A 1 86 ? 16.922 14.757 -17.880 1.00 43.78 86 ASP A N 1
ATOM 736 C CA . ASP A 1 86 ? 15.518 14.360 -18.167 1.00 43.78 86 ASP A CA 1
ATOM 737 C C . ASP A 1 86 ? 14.604 14.325 -16.920 1.00 43.78 86 ASP A C 1
ATOM 739 O O . ASP A 1 86 ? 13.448 13.911 -16.984 1.00 43.78 86 ASP A O 1
ATOM 743 N N . ALA A 1 87 ? 15.104 14.753 -15.757 1.00 49.56 87 ALA A N 1
ATOM 744 C CA . ALA A 1 87 ? 14.468 14.529 -14.454 1.00 49.56 87 ALA A CA 1
ATOM 745 C C . ALA A 1 87 ? 13.807 15.777 -13.837 1.00 49.56 87 ALA A C 1
ATOM 747 O O . ALA A 1 87 ? 13.910 15.988 -12.630 1.00 49.56 87 ALA A O 1
ATOM 748 N N . ALA A 1 88 ? 13.131 16.612 -14.629 1.00 47.97 88 ALA A N 1
ATOM 749 C CA . ALA A 1 88 ? 12.275 17.658 -14.069 1.00 47.97 88 ALA A CA 1
ATOM 750 C C . ALA A 1 88 ? 11.087 17.971 -14.985 1.00 47.97 88 ALA A C 1
ATOM 752 O O . ALA A 1 88 ? 11.209 18.708 -15.960 1.00 47.97 88 ALA A O 1
ATOM 753 N N . TYR A 1 89 ? 9.916 17.453 -14.620 1.00 52.31 89 TYR A N 1
ATOM 754 C CA . TYR A 1 89 ? 8.638 18.050 -14.995 1.00 52.31 89 TYR A CA 1
ATOM 755 C C . TYR A 1 89 ? 7.987 18.539 -13.705 1.00 52.31 89 TYR A C 1
ATOM 757 O O . TYR A 1 89 ? 7.685 17.735 -12.824 1.00 52.31 89 TYR A O 1
ATOM 765 N N . SER A 1 90 ? 7.834 19.858 -13.581 1.00 51.41 90 SER A N 1
ATOM 766 C CA . SER A 1 90 ? 7.079 20.469 -12.489 1.00 51.41 90 SER A CA 1
ATOM 767 C C . SER A 1 90 ? 5.594 20.324 -12.803 1.00 51.41 90 SER A C 1
ATOM 769 O O . SER A 1 90 ? 5.124 20.784 -13.846 1.00 51.41 90 SER A O 1
ATOM 771 N N . VAL A 1 91 ? 4.877 19.618 -11.933 1.00 50.78 91 VAL A N 1
ATOM 772 C CA . VAL A 1 91 ? 3.421 19.5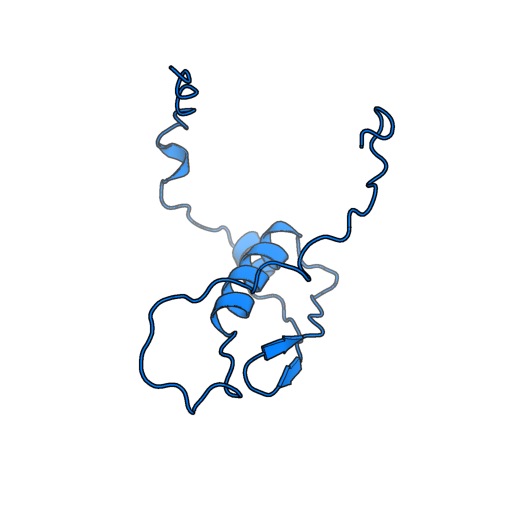00 -11.982 1.00 50.78 91 VAL A CA 1
ATOM 773 C C . VAL A 1 91 ? 2.886 20.385 -10.860 1.00 50.78 91 VAL A C 1
ATOM 775 O O . VAL A 1 91 ? 3.190 20.098 -9.703 1.00 50.78 91 VAL A O 1
ATOM 778 N N . PRO A 1 92 ? 2.123 21.450 -11.159 1.00 48.78 92 PRO A N 1
ATOM 779 C CA . PRO A 1 92 ? 1.532 22.272 -10.114 1.00 48.78 92 PRO A CA 1
ATOM 780 C C . PRO A 1 92 ? 0.453 21.461 -9.385 1.00 48.78 92 PRO A C 1
ATOM 782 O O . PRO A 1 92 ? -0.543 21.042 -9.982 1.00 48.78 92 PRO A O 1
ATOM 785 N N . GLU A 1 93 ? 0.673 21.198 -8.098 1.00 45.56 93 GL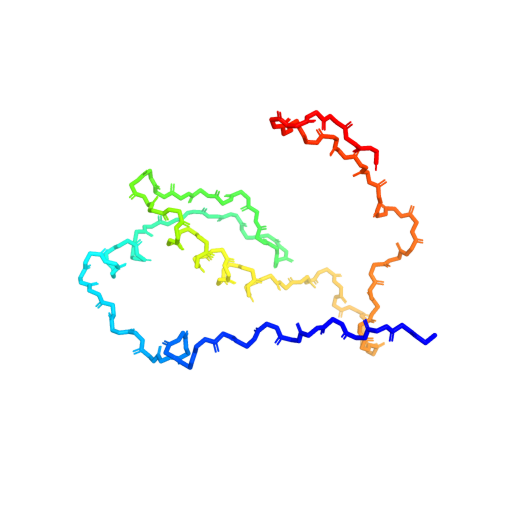U A N 1
ATOM 786 C CA . GLU A 1 93 ? -0.333 20.627 -7.204 1.00 45.56 93 GLU A CA 1
ATOM 787 C C . GLU A 1 93 ? -1.129 21.756 -6.541 1.00 45.56 93 GLU A C 1
ATOM 789 O O . GLU A 1 93 ? -0.594 22.556 -5.775 1.00 45.56 93 GLU A O 1
ATOM 794 N N . MET A 1 94 ? -2.436 21.794 -6.809 1.00 43.00 94 MET A N 1
ATOM 795 C CA . MET A 1 94 ? -3.339 22.796 -6.248 1.00 43.00 94 MET A CA 1
ATOM 796 C C . MET A 1 94 ? -3.567 22.527 -4.754 1.00 43.00 94 MET A C 1
ATOM 798 O O . MET A 1 94 ? -4.319 21.624 -4.377 1.00 43.00 94 MET A O 1
ATOM 802 N N . THR A 1 95 ? -2.938 23.328 -3.896 1.00 51.38 95 THR A N 1
ATOM 803 C CA . THR A 1 95 ? -3.202 23.355 -2.449 1.00 51.38 95 THR A CA 1
ATOM 804 C C . THR A 1 95 ? -4.093 24.547 -2.080 1.00 51.38 95 THR A C 1
ATOM 806 O O . THR A 1 95 ? -4.252 25.494 -2.851 1.00 51.38 95 THR A O 1
ATOM 809 N N . LEU A 1 96 ? -4.712 24.505 -0.893 1.00 47.25 96 LEU A N 1
ATOM 810 C CA . LEU A 1 96 ? -5.654 25.526 -0.394 1.00 47.25 96 LEU A CA 1
ATOM 811 C C . LEU A 1 96 ? -5.053 26.941 -0.249 1.00 47.25 96 LEU A C 1
ATOM 813 O O . LEU A 1 96 ? -5.803 27.881 0.003 1.00 47.25 96 LEU A O 1
ATOM 817 N N . GLU A 1 97 ? -3.741 27.101 -0.422 1.00 57.84 97 GLU A N 1
ATOM 818 C CA . GLU A 1 97 ? -3.029 28.379 -0.302 1.00 57.84 97 GLU A CA 1
ATOM 819 C C . GLU A 1 97 ? -2.601 28.987 -1.655 1.00 57.84 97 GLU A C 1
ATOM 821 O O . GLU A 1 97 ? -2.040 30.080 -1.675 1.00 57.84 97 GLU A O 1
ATOM 826 N N . GLY A 1 98 ? -2.964 28.361 -2.783 1.00 62.19 98 GLY A N 1
ATOM 827 C CA . GLY A 1 98 ? -2.668 28.865 -4.130 1.00 62.19 98 GLY A CA 1
ATOM 828 C C . GLY A 1 98 ? -1.270 28.497 -4.643 1.00 62.19 98 GLY A C 1
ATOM 829 O O . GLY A 1 98 ? -0.373 28.180 -3.866 1.00 62.19 98 GLY A O 1
ATOM 830 N N . ASP A 1 99 ? -1.122 28.495 -5.973 1.00 45.16 99 ASP A N 1
ATOM 831 C CA . ASP A 1 99 ? 0.072 28.010 -6.681 1.00 45.16 99 ASP A CA 1
ATOM 832 C C . ASP A 1 99 ? 1.324 28.856 -6.378 1.00 45.16 99 ASP A C 1
ATOM 834 O O . ASP A 1 99 ? 1.315 30.078 -6.546 1.00 45.16 99 ASP A O 1
ATOM 838 N N . CYS A 1 100 ? 2.421 28.187 -6.011 1.00 53.56 100 CYS A N 1
ATOM 839 C CA . CYS A 1 100 ? 3.773 28.751 -6.000 1.00 53.56 100 CYS A CA 1
ATOM 840 C C . CYS A 1 100 ? 4.666 27.968 -6.976 1.00 53.56 100 CYS A C 1
ATOM 842 O O . CYS A 1 100 ? 4.586 26.739 -7.018 1.00 53.56 100 CYS A O 1
ATOM 844 N N . GLU A 1 101 ? 5.481 28.704 -7.746 1.00 51.91 101 GLU A N 1
ATOM 845 C CA . GLU A 1 101 ? 6.428 28.200 -8.764 1.00 51.91 101 GLU A CA 1
ATOM 846 C C . GLU A 1 101 ? 7.567 27.338 -8.199 1.00 51.91 101 GLU A C 1
ATOM 848 O O . GLU A 1 101 ? 8.103 27.680 -7.116 1.00 51.91 101 GLU A O 1
#